Protein AF-A0A2H5QQ54-F1 (afdb_monomer_lite)

Foldseek 3Di:
DDDDDPPFFKWKKAAAPVDDPVVDDPDDTPDIDIDTDDDDDDPPDDPRIDTDDSVVRVVVD

Radius of gyration: 13.21 Å; chains: 1; bounding box: 29×22×39 Å

Structure (mmCIF, N/CA/C/O backbone):
data_AF-A0A2H5QQ54-F1
#
_entry.id   AF-A0A2H5QQ54-F1
#
loop_
_atom_site.group_PDB
_atom_site.id
_atom_site.type_symbol
_atom_site.label_atom_id
_atom_site.label_alt_id
_atom_site.label_comp_id
_atom_site.label_asym_id
_atom_site.label_entity_id
_atom_site.label_seq_id
_atom_site.pdbx_PDB_ins_code
_atom_site.Cartn_x
_atom_site.Cartn_y
_atom_site.Cartn_z
_atom_site.occupancy
_atom_site.B_iso_or_equiv
_atom_site.auth_seq_id
_atom_site.auth_comp_id
_atom_site.auth_asym_id
_atom_site.auth_atom_id
_atom_site.pdbx_PDB_model_num
ATOM 1 N N . MET A 1 1 ? 17.365 -8.635 -23.781 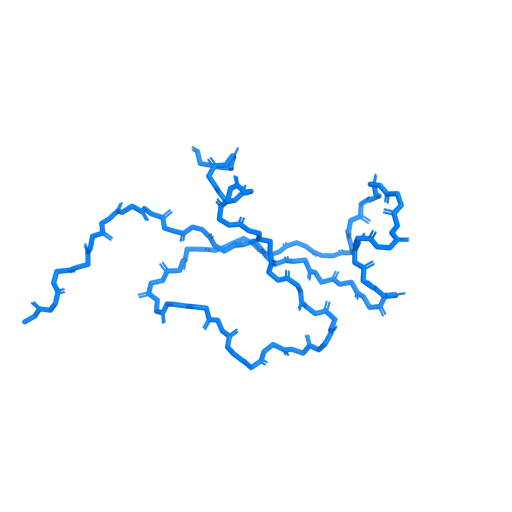1.00 36.62 1 MET A N 1
ATOM 2 C CA . MET A 1 1 ? 16.828 -8.997 -22.450 1.00 36.62 1 MET A CA 1
ATOM 3 C C . MET A 1 1 ? 17.346 -7.955 -21.476 1.00 36.62 1 MET A C 1
ATOM 5 O O . MET A 1 1 ? 18.540 -7.695 -21.508 1.00 36.62 1 MET A O 1
ATOM 9 N N . ARG A 1 2 ? 16.477 -7.248 -20.743 1.00 44.91 2 ARG A N 1
ATOM 10 C CA . ARG A 1 2 ? 16.925 -6.195 -19.817 1.00 44.91 2 ARG A CA 1
ATOM 11 C C . ARG A 1 2 ? 17.483 -6.852 -18.555 1.00 44.91 2 ARG A C 1
ATOM 13 O O . ARG A 1 2 ? 16.786 -7.647 -17.933 1.00 44.91 2 ARG A O 1
ATOM 20 N N . ASN A 1 3 ? 18.724 -6.516 -18.216 1.00 40.66 3 ASN A N 1
ATOM 21 C CA . ASN A 1 3 ? 19.334 -6.844 -16.934 1.00 40.66 3 ASN A CA 1
ATOM 22 C C . ASN A 1 3 ? 18.508 -6.171 -15.831 1.00 40.66 3 ASN A C 1
ATOM 24 O O . ASN A 1 3 ? 18.424 -4.945 -15.790 1.00 40.66 3 ASN A O 1
ATOM 28 N N . VAL A 1 4 ? 17.868 -6.966 -14.977 1.00 52.06 4 VAL A N 1
ATOM 29 C CA . VAL A 1 4 ? 17.233 -6.475 -13.750 1.00 52.06 4 VAL A CA 1
ATOM 30 C C . VAL A 1 4 ? 18.339 -6.421 -12.699 1.00 52.06 4 VAL A C 1
ATOM 32 O O . VAL A 1 4 ? 18.821 -7.475 -12.285 1.00 52.06 4 VAL A O 1
ATOM 35 N N . SER A 1 5 ? 18.789 -5.218 -12.324 1.00 49.81 5 SER A N 1
ATOM 36 C CA . SER A 1 5 ? 19.652 -5.059 -11.145 1.00 49.81 5 SER A CA 1
ATOM 37 C C . SER A 1 5 ? 18.886 -5.550 -9.916 1.00 49.81 5 SER A C 1
ATOM 39 O O . SER A 1 5 ? 17.705 -5.246 -9.754 1.00 49.81 5 SER A O 1
ATOM 41 N N . LEU A 1 6 ? 19.550 -6.380 -9.116 1.00 52.16 6 LEU A N 1
ATOM 42 C CA . LEU A 1 6 ? 19.009 -7.225 -8.048 1.00 52.16 6 LEU A CA 1
ATOM 43 C C . LEU A 1 6 ? 19.106 -6.567 -6.663 1.00 52.16 6 LEU A C 1
ATOM 45 O O . LEU A 1 6 ? 19.251 -7.261 -5.660 1.00 52.16 6 LEU A O 1
ATOM 49 N N . ASP A 1 7 ? 18.978 -5.248 -6.584 1.00 56.53 7 ASP A N 1
ATOM 50 C CA . ASP A 1 7 ? 18.830 -4.556 -5.303 1.00 56.53 7 ASP A CA 1
ATOM 51 C C . ASP A 1 7 ? 17.368 -4.757 -4.875 1.00 56.53 7 ASP A C 1
ATOM 53 O O . ASP A 1 7 ? 16.486 -4.006 -5.266 1.00 56.53 7 ASP A O 1
ATOM 57 N N . ASN A 1 8 ? 17.092 -5.901 -4.239 1.00 57.44 8 ASN A N 1
ATOM 58 C CA . ASN A 1 8 ? 15.778 -6.503 -3.987 1.00 57.44 8 ASN A CA 1
ATOM 59 C C . A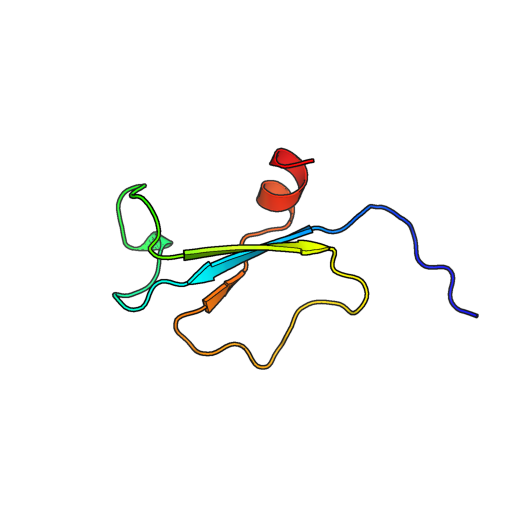SN A 1 8 ? 14.720 -5.506 -3.450 1.00 57.44 8 ASN A C 1
ATOM 61 O O . ASN A 1 8 ? 14.608 -5.357 -2.233 1.00 57.44 8 ASN A O 1
ATOM 65 N N . PRO A 1 9 ? 13.895 -4.868 -4.305 1.00 72.00 9 PRO A N 1
ATOM 66 C CA . PRO A 1 9 ? 13.030 -3.793 -3.849 1.00 72.00 9 PRO A CA 1
ATOM 67 C C . PRO A 1 9 ? 11.813 -4.410 -3.162 1.00 72.00 9 PRO A C 1
ATOM 69 O O . PRO A 1 9 ? 11.051 -5.160 -3.783 1.00 72.00 9 PRO A O 1
ATOM 72 N N . LEU A 1 10 ? 11.624 -4.127 -1.875 1.00 80.31 10 LEU A N 1
ATOM 73 C CA . LEU A 1 10 ? 10.386 -4.452 -1.170 1.00 80.31 10 LEU A CA 1
ATOM 74 C C . LEU A 1 10 ? 9.407 -3.288 -1.322 1.00 80.31 10 LEU A C 1
ATOM 76 O O . LEU A 1 10 ? 9.788 -2.129 -1.212 1.00 80.31 10 LEU A O 1
ATOM 80 N N . ASN A 1 11 ? 8.135 -3.600 -1.557 1.00 83.56 11 ASN A N 1
ATOM 81 C CA . ASN A 1 11 ? 7.056 -2.656 -1.337 1.00 83.56 11 ASN A CA 1
ATOM 82 C C . ASN A 1 11 ? 6.520 -2.816 0.073 1.00 83.56 11 ASN A C 1
ATOM 84 O O . ASN A 1 11 ? 6.303 -3.945 0.520 1.00 83.56 11 ASN A O 1
ATOM 88 N N . VAL A 1 12 ? 6.193 -1.698 0.704 1.00 86.19 12 VAL A N 1
ATOM 89 C CA . VAL A 1 12 ? 5.499 -1.664 1.986 1.00 86.19 12 VAL A CA 1
ATOM 90 C C . VAL A 1 12 ? 4.246 -0.819 1.804 1.00 86.19 12 VAL A C 1
ATOM 92 O O . VAL A 1 12 ? 4.320 0.400 1.675 1.00 86.19 12 VAL A O 1
ATOM 95 N N . GLN A 1 13 ? 3.087 -1.471 1.773 1.00 88.88 13 GLN A N 1
ATOM 96 C CA . GLN A 1 13 ? 1.791 -0.808 1.665 1.00 88.88 13 GLN A CA 1
ATOM 97 C C . GLN A 1 13 ? 1.071 -0.798 3.002 1.00 88.88 13 GLN A C 1
ATOM 99 O O . GLN A 1 13 ? 0.802 -1.848 3.590 1.00 88.88 13 GLN A O 1
ATOM 104 N N . VAL A 1 14 ? 0.696 0.400 3.427 1.00 88.62 14 VAL A N 1
ATOM 105 C CA . VAL A 1 14 ? -0.207 0.634 4.547 1.00 88.62 14 VAL A CA 1
ATOM 106 C C . VAL A 1 14 ? -1.611 0.825 3.995 1.00 88.62 14 VAL A C 1
ATOM 108 O O . VAL A 1 14 ? -1.816 1.644 3.101 1.00 88.62 14 VAL A O 1
ATOM 111 N N . ILE A 1 15 ? -2.573 0.083 4.533 1.00 90.12 15 ILE A N 1
ATOM 112 C CA . ILE A 1 15 ? -3.994 0.266 4.234 1.00 90.12 15 ILE A CA 1
ATOM 113 C C . ILE A 1 15 ? -4.643 0.855 5.479 1.00 90.12 15 ILE A C 1
ATOM 115 O O . ILE A 1 15 ? -4.634 0.220 6.534 1.00 90.12 15 ILE A O 1
ATOM 119 N N . GLU A 1 16 ? -5.173 2.067 5.351 1.00 88.25 16 GLU A N 1
ATOM 120 C CA . GLU A 1 16 ? -5.812 2.798 6.444 1.00 88.25 16 GLU A CA 1
ATOM 121 C C . GLU A 1 16 ? -7.014 3.574 5.902 1.00 88.25 16 GLU A C 1
ATOM 123 O O . GLU A 1 16 ? -6.865 4.569 5.188 1.00 88.25 16 GLU A O 1
ATOM 128 N N . GLU A 1 17 ? -8.221 3.126 6.247 1.00 88.44 17 GLU A N 1
ATOM 129 C CA . GLU A 1 17 ? -9.455 3.754 5.761 1.00 88.44 1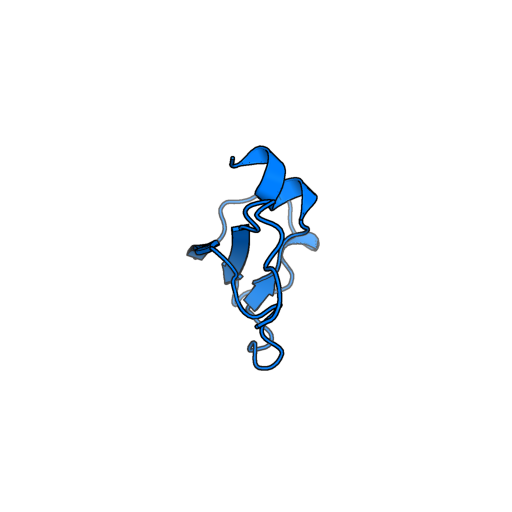7 GLU A CA 1
ATOM 130 C C . GLU A 1 17 ? -9.793 5.044 6.504 1.00 88.44 17 GLU A C 1
ATOM 132 O O . GLU A 1 17 ? -10.502 5.904 5.981 1.00 88.44 17 GLU A O 1
ATOM 137 N N . LYS A 1 18 ? -9.285 5.216 7.727 1.00 84.56 18 LYS A N 1
ATOM 138 C CA . LYS A 1 18 ? -9.694 6.344 8.558 1.00 84.56 18 LYS A CA 1
ATOM 139 C C . LYS A 1 18 ? -8.911 7.642 8.250 1.00 84.56 18 LYS A C 1
ATOM 141 O O . LYS A 1 18 ? -9.150 8.655 8.909 1.00 84.56 18 LYS A O 1
ATOM 146 N N . GLY A 1 19 ? -7.974 7.637 7.300 1.00 81.94 19 GLY A N 1
ATOM 147 C CA . GLY A 1 19 ? -7.248 8.830 6.840 1.00 81.94 19 GLY A CA 1
ATOM 148 C C . GLY A 1 19 ? -5.731 8.635 6.710 1.00 81.94 19 GLY A C 1
ATOM 149 O O . GLY A 1 19 ? -5.231 7.542 6.961 1.00 81.94 19 GLY A O 1
ATOM 150 N N . PRO A 1 20 ? -4.980 9.683 6.320 1.00 82.31 20 PRO A N 1
ATOM 151 C CA . PRO A 1 20 ? -3.546 9.581 6.060 1.00 82.31 20 PRO A CA 1
ATOM 152 C C . PRO A 1 20 ? -2.764 9.082 7.288 1.00 82.31 20 PRO A C 1
ATOM 154 O O . PRO A 1 20 ? -2.921 9.670 8.366 1.00 82.31 20 PRO A O 1
ATOM 157 N N . PRO A 1 21 ? -1.891 8.066 7.151 1.00 78.31 21 PRO A N 1
ATOM 158 C CA . PRO A 1 21 ? -1.102 7.526 8.259 1.00 78.31 21 PRO A CA 1
ATOM 159 C C . PRO A 1 21 ? -0.253 8.586 8.968 1.00 78.31 21 PRO A C 1
ATOM 161 O O . PRO A 1 21 ? -0.100 8.537 10.182 1.00 78.31 21 PRO A O 1
ATOM 164 N N . ASP A 1 22 ? 0.232 9.582 8.223 1.00 76.81 22 ASP A N 1
ATOM 165 C CA . ASP A 1 22 ? 1.117 10.637 8.737 1.00 76.81 22 ASP A CA 1
ATOM 166 C C . ASP A 1 22 ? 0.377 11.715 9.545 1.00 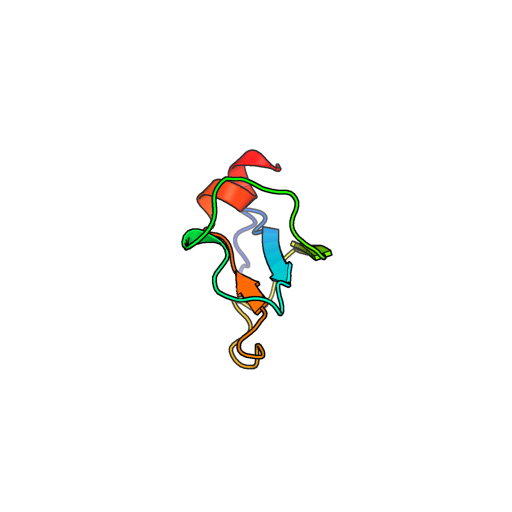76.81 22 ASP A C 1
ATOM 168 O O . ASP A 1 22 ? 0.997 12.533 10.218 1.00 76.81 22 ASP A O 1
ATOM 172 N N . SER A 1 23 ? -0.960 11.722 9.505 1.00 75.38 23 SER A N 1
ATOM 173 C CA . SER A 1 23 ? -1.785 12.652 10.292 1.00 75.38 23 SER A CA 1
ATOM 174 C C . SER A 1 23 ? -2.016 12.185 11.733 1.00 75.38 23 SER A C 1
ATOM 176 O O . SER A 1 23 ? -2.717 12.847 12.501 1.00 75.38 23 SER A O 1
ATOM 178 N N . ARG A 1 24 ? -1.460 11.027 12.103 1.00 67.81 24 ARG A N 1
ATOM 179 C CA . ARG A 1 24 ? -1.718 10.345 13.371 1.00 67.81 24 ARG A CA 1
ATOM 180 C C . ARG A 1 24 ? -0.422 10.083 14.125 1.00 67.81 24 ARG A C 1
ATOM 182 O O . ARG A 1 24 ? 0.620 9.922 13.497 1.00 67.81 24 ARG A O 1
ATOM 189 N N . PRO A 1 25 ? -0.480 9.989 15.465 1.00 68.06 25 PRO A N 1
ATOM 190 C CA . PRO A 1 25 ? 0.615 9.385 16.219 1.00 68.06 25 PRO A CA 1
ATOM 191 C C . PRO A 1 25 ? 0.899 7.969 15.689 1.00 68.06 25 PRO A C 1
ATOM 193 O O . PRO A 1 25 ? -0.011 7.340 15.147 1.00 68.06 25 PRO A O 1
ATOM 196 N N . GLU A 1 26 ? 2.138 7.481 15.847 1.00 70.62 26 GLU A N 1
ATOM 197 C CA . GLU A 1 26 ? 2.585 6.135 15.440 1.00 70.62 26 GLU A CA 1
ATOM 198 C C . GLU A 1 26 ? 1.744 5.038 16.120 1.00 70.62 26 GLU A C 1
ATOM 200 O O . GLU A 1 26 ? 2.095 4.484 17.161 1.00 70.62 26 GLU A O 1
ATOM 205 N N . LEU A 1 27 ? 0.577 4.759 15.548 1.00 74.56 27 LEU A N 1
ATOM 206 C CA . LEU A 1 27 ? -0.371 3.751 15.991 1.00 74.56 27 LEU A CA 1
ATOM 207 C C . LEU A 1 27 ? -0.318 2.549 15.041 1.00 74.56 27 LEU A C 1
ATOM 209 O O . LEU A 1 27 ? 0.068 2.697 13.877 1.00 74.56 27 LEU A O 1
ATOM 213 N N . PRO A 1 28 ? -0.732 1.355 15.501 1.00 80.62 28 PRO A N 1
ATOM 214 C CA . PRO A 1 28 ? -0.883 0.203 14.626 1.00 80.62 28 PRO A CA 1
ATOM 215 C C . PRO A 1 28 ? -1.799 0.532 13.444 1.00 80.62 28 PRO A C 1
ATOM 217 O O . PRO A 1 28 ? -2.899 1.055 13.629 1.00 80.62 28 PRO A O 1
ATOM 220 N N . VAL A 1 29 ? -1.338 0.207 12.239 1.00 84.12 29 VAL A N 1
ATOM 221 C CA . VAL A 1 29 ? -2.131 0.331 11.011 1.00 84.12 29 VAL A CA 1
ATOM 222 C C . VAL A 1 29 ? -3.123 -0.823 10.904 1.00 84.12 29 VAL A C 1
ATOM 224 O O . VAL A 1 29 ? -2.852 -1.919 11.398 1.00 84.12 29 VAL A O 1
ATOM 227 N N . GLU A 1 30 ? -4.259 -0.607 10.237 1.00 87.81 30 GLU A N 1
ATOM 228 C CA . GLU A 1 30 ? -5.279 -1.655 10.084 1.00 87.81 30 GLU A CA 1
ATOM 229 C C . GLU A 1 30 ? -4.752 -2.874 9.324 1.00 87.81 30 GLU A C 1
ATOM 231 O O . GLU A 1 30 ? -4.971 -4.012 9.747 1.00 87.81 30 GLU A O 1
ATOM 236 N N . LYS A 1 31 ? -4.060 -2.653 8.198 1.00 90.25 31 LYS A N 1
ATOM 237 C CA . LYS A 1 31 ? -3.397 -3.724 7.443 1.00 90.25 31 LYS A CA 1
ATOM 238 C C . LYS A 1 31 ? -2.065 -3.254 6.868 1.00 90.25 31 LYS A C 1
ATOM 240 O O . LYS A 1 31 ? -1.926 -2.115 6.422 1.00 90.25 31 LYS A O 1
ATOM 245 N N . LEU A 1 32 ? -1.116 -4.186 6.823 1.00 89.50 32 LEU A N 1
ATOM 246 C CA . LEU A 1 32 ? 0.211 -4.012 6.245 1.00 89.50 32 LEU A CA 1
ATOM 247 C C . LEU A 1 32 ? 0.455 -5.109 5.206 1.00 89.50 32 LEU A C 1
ATOM 249 O O . LEU A 1 32 ? 0.342 -6.294 5.518 1.00 89.50 32 LEU A O 1
ATOM 253 N N . TYR A 1 33 ? 0.801 -4.715 3.982 1.00 87.38 33 TYR A N 1
ATOM 254 C CA . TYR A 1 33 ? 1.154 -5.634 2.901 1.00 87.38 33 TYR A CA 1
ATOM 255 C C . TYR A 1 33 ? 2.600 -5.397 2.477 1.00 87.38 33 TYR A C 1
ATOM 257 O O . TYR A 1 33 ? 2.947 -4.306 2.028 1.00 87.38 33 TYR A O 1
ATOM 265 N N . ILE A 1 34 ? 3.429 -6.435 2.596 1.00 87.62 34 ILE A N 1
ATOM 266 C CA . ILE A 1 34 ? 4.839 -6.408 2.199 1.00 87.62 34 ILE A CA 1
ATOM 267 C C . ILE A 1 34 ? 5.046 -7.434 1.093 1.00 87.62 34 ILE A C 1
ATOM 269 O O . ILE A 1 34 ? 4.673 -8.598 1.243 1.00 87.62 34 ILE A O 1
ATOM 273 N N . TYR A 1 35 ? 5.623 -7.012 -0.029 1.00 84.50 35 TYR A N 1
ATOM 274 C CA . TYR A 1 35 ? 5.923 -7.908 -1.144 1.00 84.50 35 TYR A CA 1
ATOM 275 C C . TYR A 1 35 ? 7.085 -7.388 -1.984 1.00 84.50 35 TYR A C 1
ATOM 277 O O . TYR A 1 35 ? 7.360 -6.195 -2.017 1.00 84.50 35 TYR A O 1
ATOM 285 N N . ARG A 1 36 ? 7.755 -8.279 -2.715 1.00 84.69 36 ARG A N 1
ATOM 286 C CA . ARG A 1 36 ? 8.835 -7.897 -3.631 1.00 84.69 36 ARG A CA 1
ATOM 287 C C . ARG A 1 36 ? 8.288 -7.219 -4.889 1.00 84.69 36 ARG A C 1
ATOM 289 O O . ARG A 1 36 ? 7.417 -7.771 -5.562 1.00 84.69 36 ARG A O 1
ATOM 296 N N . ILE A 1 37 ? 8.856 -6.078 -5.264 1.00 79.62 37 ILE A N 1
ATOM 297 C CA . ILE A 1 37 ? 8.555 -5.389 -6.520 1.00 79.62 37 ILE A CA 1
ATOM 298 C C . ILE A 1 37 ? 9.510 -5.872 -7.608 1.00 79.62 37 ILE A C 1
ATOM 300 O O . ILE A 1 37 ? 10.726 -5.837 -7.460 1.00 79.62 37 ILE A O 1
ATOM 304 N N . VAL A 1 38 ? 8.945 -6.275 -8.744 1.00 80.75 38 VAL A N 1
ATOM 305 C CA . VAL A 1 38 ? 9.712 -6.593 -9.964 1.00 80.75 38 VAL A CA 1
ATOM 306 C C . VAL A 1 38 ? 9.316 -5.739 -11.166 1.00 80.75 38 VAL A C 1
ATOM 308 O O . VAL A 1 38 ? 10.009 -5.748 -12.176 1.00 80.75 38 VAL A O 1
ATOM 311 N N . ALA A 1 39 ? 8.199 -5.015 -11.065 1.00 80.81 39 ALA A N 1
ATOM 312 C CA . ALA A 1 39 ? 7.565 -4.306 -12.176 1.00 80.81 39 ALA A CA 1
ATOM 313 C C . ALA A 1 39 ? 7.394 -2.791 -11.933 1.00 80.81 39 ALA A C 1
ATOM 315 O O . ALA A 1 39 ? 6.742 -2.124 -12.729 1.00 80.81 39 ALA A O 1
ATOM 316 N N . GLY A 1 40 ? 7.975 -2.245 -10.860 1.00 77.00 40 GLY A N 1
ATOM 317 C CA . GLY A 1 40 ? 7.788 -0.850 -10.441 1.00 77.00 40 GLY A CA 1
ATOM 318 C C . GLY A 1 40 ? 6.553 -0.622 -9.555 1.00 77.00 40 GLY A C 1
ATOM 319 O O . GLY A 1 40 ? 5.839 -1.563 -9.197 1.00 77.00 40 GLY A O 1
ATOM 320 N N . GLN A 1 41 ? 6.331 0.635 -9.159 1.00 80.06 41 GLN A N 1
ATOM 321 C CA . GLN A 1 41 ? 5.229 1.041 -8.281 1.00 80.06 41 GLN A CA 1
ATOM 322 C C . GLN A 1 41 ? 3.870 0.891 -8.981 1.00 80.06 41 GLN A C 1
ATOM 324 O O . GLN A 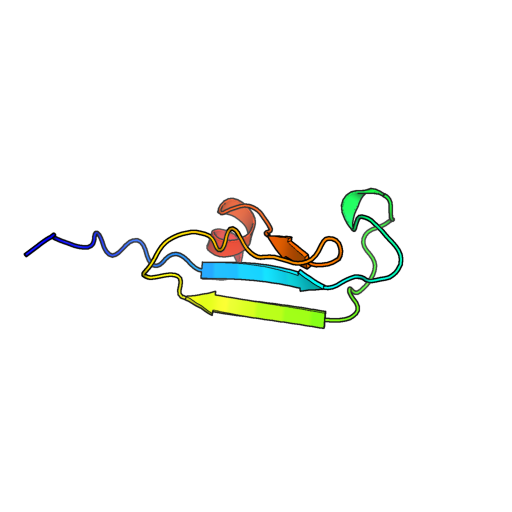1 41 ? 3.723 1.207 -10.162 1.00 80.06 41 GLN A O 1
ATOM 329 N N . ARG A 1 42 ? 2.850 0.438 -8.244 1.00 84.19 42 ARG A N 1
ATOM 330 C CA . ARG A 1 42 ? 1.473 0.431 -8.754 1.00 84.19 42 ARG A CA 1
ATOM 331 C C . ARG A 1 42 ? 0.910 1.851 -8.777 1.00 84.19 42 ARG A C 1
ATOM 333 O O . ARG A 1 42 ? 0.972 2.550 -7.771 1.00 84.19 42 ARG A O 1
ATOM 340 N N . ILE A 1 43 ? 0.313 2.231 -9.902 1.00 85.25 43 ILE A N 1
ATOM 341 C CA . ILE A 1 43 ? -0.319 3.546 -10.113 1.00 85.25 43 ILE A CA 1
ATOM 342 C C . ILE A 1 43 ? -1.840 3.526 -9.901 1.00 85.25 43 ILE A C 1
ATOM 344 O O . ILE A 1 43 ? -2.482 4.567 -9.921 1.00 85.25 43 ILE A O 1
ATOM 348 N N . ASP A 1 44 ? -2.418 2.340 -9.717 1.00 89.81 44 ASP A N 1
ATOM 349 C CA . ASP A 1 44 ? -3.856 2.084 -9.597 1.00 89.81 44 ASP A CA 1
ATOM 350 C C . ASP A 1 44 ? -4.309 1.915 -8.136 1.00 89.81 44 ASP A C 1
ATOM 352 O O . ASP A 1 44 ? -5.320 1.271 -7.856 1.00 89.81 44 ASP A O 1
ATOM 356 N N . MET A 1 45 ? -3.538 2.440 -7.181 1.00 89.31 45 MET A N 1
ATOM 357 C CA . MET A 1 45 ? -3.854 2.282 -5.765 1.00 89.31 45 MET A CA 1
ATOM 358 C C . MET A 1 45 ? -5.069 3.128 -5.362 1.00 89.31 45 MET A C 1
ATOM 360 O O . MET A 1 45 ? -5.149 4.301 -5.733 1.00 89.31 45 MET A O 1
ATOM 364 N N . PRO A 1 46 ? -6.009 2.571 -4.579 1.00 91.81 46 PRO A N 1
ATOM 365 C CA . PRO A 1 46 ? -7.107 3.352 -4.026 1.00 91.81 46 PRO A CA 1
ATOM 366 C C . PRO A 1 46 ? -6.589 4.338 -2.967 1.00 91.81 46 PRO A C 1
ATOM 368 O O . PRO A 1 46 ? -5.558 4.104 -2.342 1.00 91.81 46 PRO A O 1
ATOM 371 N N . GLY A 1 47 ? -7.331 5.422 -2.716 1.00 90.25 47 GLY A N 1
ATOM 372 C CA . GLY A 1 47 ? -6.882 6.547 -1.874 1.00 90.25 47 GLY A CA 1
ATOM 373 C C . GLY A 1 47 ? -6.653 6.248 -0.384 1.00 90.25 47 GLY A C 1
ATOM 374 O O . GLY A 1 47 ? -6.215 7.129 0.347 1.00 90.25 47 GLY A O 1
ATOM 375 N N . PHE A 1 48 ? -6.947 5.029 0.070 1.00 89.62 48 PHE A N 1
ATOM 376 C CA . PHE A 1 48 ? -6.667 4.546 1.427 1.00 89.62 48 PHE A CA 1
ATOM 377 C C . PHE A 1 48 ? -5.430 3.627 1.495 1.00 89.62 48 PHE A C 1
ATOM 379 O O . PHE A 1 48 ? -5.125 3.082 2.557 1.00 89.62 48 PHE A O 1
ATOM 386 N N . VAL A 1 49 ? -4.728 3.424 0.373 1.00 90.31 49 VAL A N 1
ATOM 387 C CA . VAL A 1 49 ? -3.487 2.643 0.293 1.00 90.31 49 VAL A CA 1
ATOM 388 C C . VAL A 1 49 ? -2.306 3.583 0.088 1.00 90.31 49 VAL A C 1
ATOM 390 O O . VAL A 1 49 ? -2.281 4.387 -0.841 1.00 90.31 49 VAL A O 1
ATOM 393 N N . TRP A 1 50 ? -1.297 3.430 0.938 1.00 87.50 50 TRP A N 1
ATOM 394 C CA . TRP A 1 50 ? -0.127 4.296 1.000 1.00 87.50 50 TRP A CA 1
ATOM 395 C C . TRP A 1 50 ? 1.138 3.453 0.844 1.00 87.50 50 TRP A C 1
ATOM 397 O O . TRP A 1 50 ? 1.364 2.537 1.636 1.00 87.50 50 TRP A O 1
ATOM 407 N N . ASN A 1 51 ? 1.970 3.750 -0.160 1.00 86.38 51 ASN A N 1
ATOM 408 C CA . ASN A 1 51 ? 3.316 3.171 -0.229 1.00 86.38 51 ASN A CA 1
ATOM 409 C C . ASN A 1 51 ? 4.219 3.908 0.754 1.00 86.38 51 ASN A C 1
ATOM 411 O O . ASN A 1 51 ? 4.236 5.137 0.764 1.00 86.38 51 ASN A O 1
ATOM 415 N N . ARG A 1 52 ? 4.971 3.164 1.559 1.00 81.31 52 ARG A N 1
ATOM 416 C CA . ARG A 1 52 ? 6.067 3.721 2.350 1.00 81.31 52 ARG A CA 1
ATOM 417 C C . ARG A 1 52 ?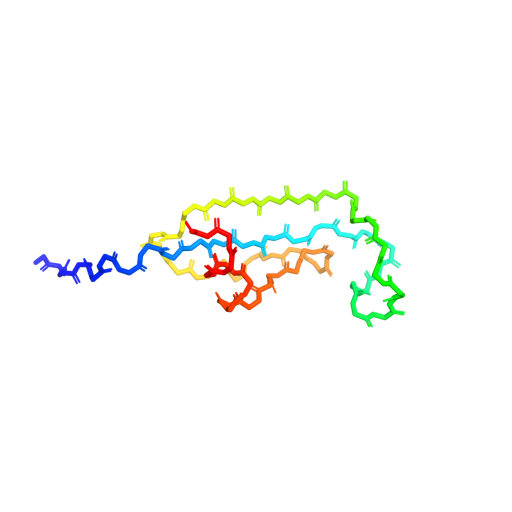 7.343 3.760 1.515 1.00 81.31 52 ARG A C 1
ATOM 419 O O . ARG A 1 52 ? 7.525 2.937 0.620 1.00 81.31 52 ARG A O 1
ATOM 426 N N . ASP A 1 53 ? 8.194 4.729 1.833 1.00 69.38 53 ASP A N 1
ATOM 427 C CA . ASP A 1 53 ? 9.439 4.989 1.117 1.00 69.38 53 ASP A CA 1
ATOM 428 C C . ASP A 1 53 ? 10.380 3.780 1.095 1.00 69.38 53 ASP A C 1
ATOM 430 O O . ASP A 1 53 ? 10.360 2.922 1.982 1.00 69.38 53 ASP A O 1
ATOM 434 N N . GLU A 1 54 ? 11.268 3.761 0.102 1.00 65.00 54 GLU A N 1
ATOM 435 C CA . GLU A 1 54 ? 12.289 2.724 -0.064 1.00 65.00 54 GLU A CA 1
ATOM 436 C C . GLU A 1 54 ? 13.182 2.574 1.184 1.00 65.00 54 GLU A C 1
ATOM 438 O O . GLU A 1 54 ? 13.593 1.462 1.497 1.00 65.00 54 GLU A O 1
ATOM 443 N N . ASP A 1 55 ? 13.406 3.634 1.975 1.00 62.12 55 ASP A N 1
ATOM 444 C CA . ASP A 1 55 ? 14.163 3.537 3.240 1.00 62.12 55 ASP A CA 1
ATOM 445 C C . ASP A 1 55 ? 13.464 2.634 4.276 1.00 62.12 55 ASP A C 1
ATOM 447 O O . ASP A 1 55 ? 14.116 1.872 4.989 1.00 62.12 55 ASP A O 1
ATOM 451 N N . PHE A 1 56 ? 12.124 2.634 4.326 1.00 65.12 56 PHE A N 1
ATOM 452 C CA . PHE A 1 56 ? 11.376 1.701 5.179 1.00 65.12 56 PHE A CA 1
ATOM 453 C C . PHE A 1 56 ? 11.498 0.261 4.686 1.00 65.12 56 PHE A C 1
ATOM 455 O O . PHE A 1 56 ? 11.604 -0.660 5.494 1.00 65.12 56 PHE A O 1
ATOM 462 N N . ALA A 1 57 ? 11.490 0.070 3.369 1.00 64.12 57 ALA A N 1
ATOM 463 C CA . ALA A 1 57 ? 11.681 -1.233 2.748 1.00 64.12 57 ALA A CA 1
ATOM 464 C C . ALA A 1 57 ? 13.086 -1.800 3.020 1.00 64.12 57 ALA A C 1
ATOM 466 O O . ALA A 1 57 ? 13.211 -2.990 3.304 1.00 64.12 57 ALA A O 1
ATOM 467 N N . LEU A 1 58 ? 14.121 -0.953 3.006 1.00 64.06 58 LEU A N 1
ATOM 468 C CA . LEU A 1 58 ? 15.506 -1.331 3.310 1.00 64.06 58 LEU A CA 1
ATOM 469 C C . LEU A 1 58 ? 15.714 -1.692 4.786 1.00 64.06 58 LEU A C 1
ATOM 471 O O . LEU A 1 58 ? 16.487 -2.590 5.096 1.00 64.06 58 LEU A O 1
ATOM 475 N N . ARG A 1 59 ? 15.002 -1.042 5.713 1.00 65.12 59 ARG A N 1
ATOM 476 C CA . ARG A 1 59 ? 15.055 -1.393 7.148 1.00 65.12 59 ARG A CA 1
ATOM 477 C C . ARG A 1 59 ? 14.400 -2.736 7.482 1.00 65.12 59 ARG A C 1
ATOM 479 O O . ARG A 1 59 ? 14.558 -3.216 8.601 1.00 65.12 59 ARG A O 1
ATOM 486 N N . LEU A 1 60 ? 13.642 -3.310 6.547 1.00 61.47 60 LEU A N 1
ATOM 487 C CA . LEU A 1 60 ? 12.962 -4.599 6.692 1.00 61.47 60 LEU A CA 1
ATOM 488 C C . LEU A 1 60 ? 13.708 -5.764 6.014 1.00 61.47 60 LEU A C 1
ATOM 490 O O . LEU A 1 60 ? 13.240 -6.898 6.128 1.00 61.47 60 LEU A O 1
ATOM 494 N N . SER A 1 61 ? 14.819 -5.502 5.309 1.00 57.59 61 SER A N 1
ATOM 495 C CA . SER A 1 61 ? 15.675 -6.518 4.668 1.00 57.59 61 SER A CA 1
ATOM 496 C C . SER A 1 61 ? 16.870 -6.895 5.532 1.00 57.59 61 SER A C 1
ATOM 498 O O . SER A 1 61 ? 17.190 -8.102 5.579 1.00 57.59 61 SER A O 1
#

Organism: Citrus unshiu (NCBI:txid55188)

Sequence (61 aa):
MRNVSLDNPLNVQVIEEKGPPDSRPELPVEKLYIYRIVAGQRIDMPGFVWNRDEDFALRLS

Secondary structure (DSSP, 8-state):
--------PEEEEEE-TTS-GGGS-S---SEEEEEE-SS---S---TTEEEPPHHHHHTT-

pLDDT: mean 75.92, std 13.92, range [36.62, 91.81]